Protein AF-A0A9Q0XSS9-F1 (afdb_monomer)

Radius of gyration: 13.42 Å; Cα contacts (8 Å, |Δi|>4): 99; chains: 1; bounding box: 38×29×30 Å

Foldseek 3Di:
DDQQPQPALCNVCVVVVNPQQCSADPLPPSDRGDPLCLQPPPPLLVVLCVVQPCVPCVVVVPDDSVVSSCVLVVCPDPSSVVSVVSSSVVSSVSVVVVD

pLDDT: mean 80.07, std 12.19, range [42.41, 93.69]

Mean predicted aligned error: 6.62 Å

Organism: NCBI:txid171643

Sequence (99 aa):
ARLNCFPSAQLKGRFNNTPYGERVCPSGNEVPENLSHTILECRLYGSEHLYYLHPITSKYTGMPSTDLLKFLLSGANQTTTQSVAKFLFAALRIRKSYH

Secondary structure (DSSP, 8-state):
--GGGS--HHHHHHHTT--GGG-B-TTSS--B--HHIIIII-GGGHHHIIIIIHHHHGGGTTS-HHHHHHHHHS---HHHHHHHHHHHHHHHHHHHTT-

Solvent-accessible surface area (backbone atoms only — not comparable to full-atom values): 5861 Å² total; per-residue (Å²): 127,75,87,88,72,64,92,32,34,47,56,54,21,59,76,70,70,46,57,69,76,74,14,36,37,91,74,70,74,68,44,54,28,44,67,65,41,61,73,76,64,35,69,80,39,42,71,49,37,56,70,41,42,37,83,60,51,69,79,46,80,85,54,56,68,71,57,48,51,48,60,56,68,60,64,83,46,68,68,51,34,52,27,50,45,51,32,50,56,52,45,52,57,57,50,61,78,77,110

Structure (mmCIF, N/CA/C/O backbone):
data_AF-A0A9Q0XSS9-F1
#
_entry.id   AF-A0A9Q0XSS9-F1
#
loop_
_atom_site.group_PDB
_atom_site.id
_atom_site.type_symbol
_atom_site.label_atom_id
_atom_site.label_alt_id
_atom_site.label_comp_id
_atom_site.label_asym_id
_atom_site.label_entity_id
_atom_site.label_seq_id
_atom_site.pdbx_PDB_ins_code
_atom_site.Cartn_x
_atom_site.Cartn_y
_atom_site.Cartn_z
_atom_site.occupancy
_atom_site.B_iso_or_equiv
_atom_site.auth_seq_id
_atom_site.auth_comp_id
_atom_site.auth_asym_id
_atom_site.auth_atom_id
_atom_site.pdbx_PDB_model_num
ATOM 1 N N . ALA A 1 1 ? 2.714 4.433 9.767 1.00 42.41 1 ALA A N 1
ATOM 2 C CA . ALA A 1 1 ? 3.836 3.525 9.433 1.00 42.41 1 ALA A CA 1
ATOM 3 C C . ALA A 1 1 ? 4.939 4.347 8.768 1.00 42.41 1 ALA A C 1
ATOM 5 O O . ALA A 1 1 ? 4.608 5.180 7.934 1.00 42.41 1 ALA A O 1
ATOM 6 N N . ARG A 1 2 ? 6.214 4.209 9.165 1.00 43.34 2 ARG A N 1
ATOM 7 C CA . ARG A 1 2 ? 7.314 4.986 8.557 1.00 43.34 2 ARG A CA 1
ATOM 8 C C . ARG A 1 2 ? 7.732 4.363 7.213 1.00 43.34 2 ARG A C 1
ATOM 10 O O . ARG A 1 2 ? 7.957 3.161 7.130 1.00 43.34 2 ARG A O 1
ATOM 17 N N . LEU A 1 3 ? 7.826 5.218 6.192 1.00 49.12 3 LEU A N 1
ATOM 18 C CA . LEU A 1 3 ? 7.946 4.940 4.750 1.00 49.12 3 LEU A CA 1
ATOM 19 C C . LEU A 1 3 ? 9.131 4.061 4.298 1.00 49.12 3 LEU A C 1
ATOM 21 O O . LEU A 1 3 ? 9.068 3.477 3.222 1.00 49.12 3 LEU A O 1
ATOM 25 N N . ASN A 1 4 ? 10.195 3.943 5.094 1.00 50.09 4 ASN A N 1
ATOM 26 C CA . ASN A 1 4 ? 11.452 3.306 4.669 1.00 50.09 4 ASN A CA 1
ATOM 27 C C . ASN A 1 4 ? 11.553 1.805 4.992 1.00 50.09 4 ASN A C 1
ATOM 29 O O . ASN A 1 4 ? 12.599 1.207 4.766 1.00 50.09 4 ASN A O 1
ATOM 33 N N . CYS A 1 5 ? 10.503 1.196 5.550 1.00 51.25 5 CYS A N 1
ATOM 34 C CA . CYS A 1 5 ? 10.564 -0.181 6.052 1.00 51.25 5 CYS A CA 1
ATOM 35 C C . CYS A 1 5 ? 9.878 -1.217 5.149 1.00 51.25 5 CYS A C 1
ATOM 37 O O . CYS A 1 5 ? 9.942 -2.406 5.454 1.00 51.25 5 CYS A O 1
ATOM 39 N N . PHE A 1 6 ? 9.205 -0.805 4.069 1.00 61.44 6 PHE A N 1
ATOM 40 C CA . PHE A 1 6 ? 8.577 -1.759 3.154 1.00 61.44 6 PHE A CA 1
ATOM 41 C C . PHE A 1 6 ? 9.616 -2.252 2.127 1.00 61.44 6 PHE A C 1
ATOM 43 O O . PHE A 1 6 ? 10.177 -1.426 1.416 1.00 61.44 6 PHE A O 1
ATOM 50 N N . PRO A 1 7 ? 9.902 -3.560 2.016 1.00 60.06 7 PRO A N 1
ATOM 51 C CA . PRO A 1 7 ? 10.835 -4.141 1.065 1.00 60.06 7 PRO A CA 1
ATOM 52 C C . PRO A 1 7 ? 10.212 -4.123 -0.337 1.00 60.06 7 PRO A C 1
ATOM 54 O O . PRO A 1 7 ? 9.798 -5.150 -0.869 1.00 60.06 7 PRO A O 1
ATOM 57 N N . SER A 1 8 ? 10.112 -2.934 -0.925 1.00 66.12 8 SER A N 1
ATOM 58 C CA . SER A 1 8 ? 9.765 -2.764 -2.330 1.00 66.12 8 SER A CA 1
ATOM 59 C C . SER A 1 8 ? 10.999 -2.953 -3.207 1.00 66.12 8 SER A C 1
ATOM 61 O O . SER A 1 8 ? 12.141 -2.736 -2.775 1.00 66.12 8 SER A O 1
ATOM 63 N N . ALA A 1 9 ? 10.779 -3.286 -4.479 1.00 61.84 9 ALA A N 1
ATOM 64 C CA . ALA A 1 9 ? 11.832 -3.281 -5.485 1.00 61.84 9 ALA A CA 1
ATOM 65 C C . ALA A 1 9 ? 12.516 -1.906 -5.582 1.00 61.84 9 ALA A C 1
ATOM 67 O O . ALA A 1 9 ? 13.708 -1.838 -5.876 1.00 61.84 9 ALA A O 1
ATOM 68 N N . GLN A 1 10 ? 11.828 -0.809 -5.237 1.00 64.75 10 GLN A N 1
ATOM 69 C CA . GLN A 1 10 ? 12.441 0.517 -5.163 1.00 64.75 10 GLN A CA 1
ATOM 70 C C . GLN A 1 10 ? 13.533 0.614 -4.084 1.00 64.75 10 GLN A C 1
ATOM 72 O O . GLN A 1 10 ? 14.594 1.178 -4.358 1.00 64.75 10 GLN A O 1
ATOM 77 N N . LEU A 1 11 ? 13.302 0.067 -2.884 1.00 66.38 11 LEU A N 1
ATOM 78 C CA . LEU A 1 11 ? 14.281 0.064 -1.789 1.00 66.38 11 LEU A CA 1
ATOM 79 C C . LEU A 1 11 ? 15.415 -0.935 -2.044 1.00 66.38 11 LEU A C 1
ATOM 81 O O . LEU A 1 11 ? 16.585 -0.563 -1.948 1.00 66.38 11 LEU A O 1
ATOM 85 N N . LYS A 1 12 ? 15.085 -2.167 -2.455 1.00 67.88 12 LYS A N 1
ATOM 86 C CA . LYS A 1 12 ? 16.081 -3.204 -2.777 1.00 67.88 12 LYS A CA 1
ATOM 87 C C . LYS A 1 12 ? 16.947 -2.807 -3.975 1.00 67.88 12 LYS A C 1
ATOM 89 O O . LYS A 1 12 ? 18.168 -2.892 -3.914 1.00 67.88 12 LYS A O 1
ATOM 94 N N . GLY A 1 13 ? 16.328 -2.305 -5.040 1.00 62.72 13 GLY A N 1
ATOM 95 C CA . GLY A 1 13 ? 17.026 -1.845 -6.237 1.00 62.72 13 GLY A CA 1
ATOM 96 C C . GLY A 1 13 ? 17.853 -0.583 -6.005 1.00 62.72 13 GLY A C 1
ATOM 97 O O . GLY A 1 13 ? 18.912 -0.441 -6.600 1.00 62.72 13 GLY A O 1
ATOM 98 N N . ARG A 1 14 ? 17.438 0.318 -5.099 1.00 72.44 14 ARG A N 1
ATOM 99 C CA . ARG A 1 14 ? 18.292 1.444 -4.684 1.00 72.44 14 ARG A CA 1
ATOM 100 C C . ARG A 1 14 ? 19.569 0.954 -4.007 1.00 72.44 14 ARG A C 1
ATOM 102 O O . ARG A 1 14 ? 20.628 1.489 -4.301 1.00 72.44 14 ARG A O 1
ATOM 109 N N . PHE A 1 15 ? 19.464 -0.032 -3.118 1.00 75.44 15 PHE A N 1
ATOM 110 C CA . PHE A 1 15 ? 20.628 -0.616 -2.451 1.00 75.44 15 PHE A CA 1
ATOM 111 C C . PHE A 1 15 ? 21.548 -1.352 -3.441 1.00 75.44 15 PHE A C 1
ATOM 113 O O . PHE A 1 15 ? 22.762 -1.213 -3.370 1.00 7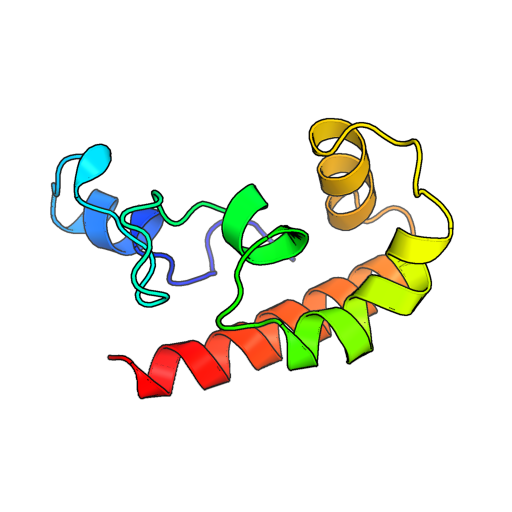5.44 15 PHE A O 1
ATOM 120 N N . ASN A 1 16 ? 20.968 -2.061 -4.413 1.00 75.81 16 ASN A N 1
ATOM 121 C CA . ASN A 1 16 ? 21.702 -2.829 -5.422 1.00 75.81 16 ASN A CA 1
ATOM 122 C C . ASN A 1 16 ? 22.138 -2.015 -6.659 1.00 75.81 16 ASN A C 1
ATOM 124 O O . ASN A 1 16 ? 22.580 -2.608 -7.638 1.00 75.81 16 ASN A O 1
ATOM 128 N N . ASN A 1 17 ? 21.989 -0.684 -6.657 1.00 78.62 17 ASN A N 1
ATOM 129 C CA . ASN A 1 17 ? 22.247 0.188 -7.816 1.00 78.62 17 ASN A CA 1
ATOM 130 C C . ASN A 1 17 ? 21.485 -0.192 -9.106 1.00 78.62 17 ASN A C 1
ATOM 132 O O . ASN A 1 17 ? 21.879 0.191 -10.204 1.00 78.62 17 ASN A O 1
ATOM 136 N N . THR A 1 18 ? 20.358 -0.892 -8.989 1.00 74.38 18 THR A N 1
ATOM 137 C CA . THR A 1 18 ? 19.474 -1.223 -10.113 1.00 74.38 18 THR A CA 1
ATOM 138 C C . THR A 1 18 ? 18.832 0.060 -10.666 1.00 74.38 18 THR A C 1
ATOM 140 O O . THR A 1 18 ? 18.304 0.844 -9.865 1.00 74.38 18 THR A O 1
ATOM 143 N N . PRO A 1 19 ? 18.825 0.315 -11.987 1.00 75.50 19 PRO A N 1
ATOM 144 C CA . PRO A 1 19 ? 18.115 1.442 -12.601 1.00 75.50 19 PRO A CA 1
ATOM 145 C C . PRO A 1 19 ? 16.639 1.503 -12.194 1.00 75.50 19 PRO A C 1
ATOM 147 O O . PRO A 1 19 ? 16.007 0.473 -11.994 1.00 75.50 19 PRO A O 1
ATOM 150 N N . TYR A 1 20 ? 16.065 2.705 -12.055 1.00 66.38 20 TYR A N 1
ATOM 151 C CA . TYR A 1 20 ? 14.692 2.873 -11.543 1.00 66.38 20 TYR A CA 1
ATOM 152 C C . TYR A 1 20 ? 13.642 2.090 -12.351 1.00 66.38 20 TYR A C 1
ATOM 154 O O . TYR A 1 20 ? 12.755 1.489 -11.750 1.00 66.38 20 TYR A O 1
ATOM 162 N N . GLY A 1 21 ? 13.780 2.053 -13.682 1.00 64.50 21 GLY A N 1
ATOM 163 C CA . GLY A 1 21 ? 12.876 1.318 -14.576 1.00 64.50 21 GLY A CA 1
ATOM 164 C C . GLY A 1 21 ? 12.919 -0.204 -14.406 1.00 64.50 21 GLY A C 1
ATOM 165 O O . GLY A 1 21 ? 11.952 -0.876 -14.724 1.00 64.50 21 GLY A O 1
ATOM 166 N N . GLU A 1 22 ? 13.992 -0.744 -13.829 1.00 66.88 22 GLU A N 1
ATOM 167 C CA . GLU A 1 22 ? 14.163 -2.183 -13.591 1.00 66.88 22 GLU A CA 1
ATOM 168 C C . GLU A 1 22 ? 13.692 -2.603 -12.185 1.00 66.88 22 GLU A C 1
ATOM 170 O O . GLU A 1 22 ? 13.696 -3.781 -11.826 1.00 66.88 22 GLU A O 1
ATOM 175 N N . ARG A 1 23 ? 13.244 -1.647 -11.358 1.00 75.62 23 ARG A N 1
ATOM 176 C CA . ARG A 1 23 ? 12.742 -1.888 -9.993 1.00 75.62 23 ARG A CA 1
ATOM 177 C C . ARG A 1 23 ? 11.265 -2.263 -10.012 1.00 75.62 23 ARG A C 1
ATOM 179 O O . ARG A 1 23 ? 10.433 -1.583 -9.409 1.00 75.62 23 ARG A O 1
ATOM 186 N N . VAL A 1 24 ? 10.946 -3.327 -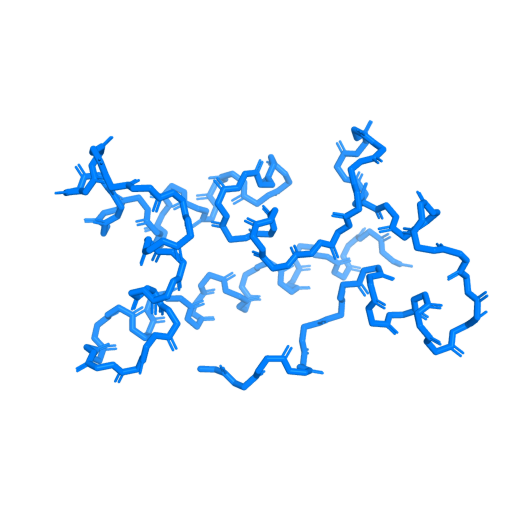10.732 1.00 77.50 24 VAL A N 1
ATOM 187 C CA . VAL A 1 24 ? 9.571 -3.700 -11.071 1.00 77.50 24 VAL A CA 1
ATOM 188 C C . VAL A 1 24 ? 8.866 -4.481 -9.965 1.00 77.50 24 VAL A C 1
ATOM 190 O O . VAL A 1 24 ? 9.480 -5.198 -9.170 1.00 77.50 24 VAL A O 1
ATOM 193 N N . CYS A 1 25 ? 7.543 -4.344 -9.916 1.00 80.38 25 CYS A N 1
ATOM 194 C CA . CYS A 1 25 ? 6.701 -5.168 -9.064 1.00 80.38 25 CYS A CA 1
ATOM 195 C C . CYS A 1 25 ? 6.651 -6.621 -9.590 1.00 80.38 25 CYS A C 1
ATOM 197 O O . CYS A 1 25 ? 6.424 -6.821 -10.785 1.00 80.38 25 CYS A O 1
ATOM 199 N N . PRO A 1 26 ? 6.729 -7.648 -8.720 1.00 78.25 26 PRO A N 1
ATOM 200 C CA . PRO A 1 26 ? 6.519 -9.052 -9.083 1.00 78.25 26 PRO A CA 1
ATOM 201 C C . PRO A 1 26 ? 5.123 -9.355 -9.627 1.00 78.25 26 PRO A C 1
ATOM 203 O O . PRO A 1 26 ? 4.898 -10.448 -10.131 1.00 78.25 26 PRO A O 1
ATOM 206 N N . SER A 1 27 ? 4.180 -8.411 -9.531 1.00 77.00 27 SER A N 1
ATOM 207 C CA . SER A 1 27 ? 2.841 -8.542 -10.114 1.00 77.00 27 SER A CA 1
ATOM 208 C C . SER A 1 27 ? 2.837 -8.650 -11.648 1.00 77.00 27 SER A C 1
ATOM 210 O O . SER A 1 27 ? 1.783 -8.922 -12.215 1.00 77.00 27 SER A O 1
ATOM 212 N N . GLY A 1 28 ? 3.987 -8.464 -12.313 1.00 63.94 28 GLY A N 1
ATOM 213 C CA . GLY A 1 28 ? 4.185 -8.839 -13.717 1.00 63.94 28 GLY A CA 1
ATOM 214 C C . GLY A 1 28 ? 3.826 -7.770 -14.751 1.00 63.94 28 GLY A C 1
ATOM 215 O O . GLY A 1 28 ? 3.768 -8.084 -15.931 1.00 63.94 28 GLY A O 1
ATOM 216 N N . ASN A 1 29 ? 3.602 -6.517 -14.340 1.00 64.19 29 ASN A N 1
ATOM 217 C CA . ASN A 1 29 ? 3.195 -5.434 -15.252 1.00 64.19 29 ASN A CA 1
ATOM 218 C C . ASN A 1 29 ? 4.327 -4.453 -15.614 1.00 64.19 29 ASN A C 1
ATOM 220 O O . ASN A 1 29 ? 4.034 -3.348 -16.054 1.00 64.19 29 ASN A O 1
ATOM 224 N N . GLU A 1 30 ? 5.592 -4.790 -15.334 1.00 67.88 30 GLU A N 1
ATOM 225 C CA . GLU A 1 30 ? 6.756 -3.894 -15.527 1.00 67.88 30 GLU A CA 1
ATOM 226 C C . GLU A 1 30 ? 6.629 -2.521 -14.828 1.00 67.88 30 GLU A C 1
ATOM 228 O O . GLU A 1 30 ? 7.389 -1.589 -15.081 1.00 67.88 30 GLU A O 1
ATOM 233 N N . VAL A 1 31 ? 5.680 -2.385 -13.897 1.00 74.69 31 VAL A N 1
ATOM 234 C CA . VAL A 1 31 ? 5.448 -1.135 -13.174 1.00 74.69 31 VAL A CA 1
ATOM 235 C C . VAL A 1 31 ? 6.501 -0.999 -12.076 1.00 74.69 31 VAL A C 1
ATOM 237 O O . VAL A 1 31 ? 6.646 -1.927 -11.266 1.00 74.69 31 VAL A O 1
ATOM 240 N N . PRO A 1 32 ? 7.199 0.150 -11.985 1.00 72.62 32 PRO A N 1
ATOM 241 C CA . PRO A 1 32 ? 8.090 0.434 -10.873 1.00 72.62 32 PRO A CA 1
ATOM 242 C C . PRO A 1 32 ? 7.356 0.288 -9.540 1.00 72.62 32 PRO A C 1
ATOM 244 O O . PRO A 1 32 ? 6.325 0.922 -9.298 1.00 72.62 32 PRO A O 1
ATOM 247 N N . GLU A 1 33 ? 7.886 -0.543 -8.649 1.00 73.50 33 GLU A N 1
ATOM 248 C CA . GLU A 1 33 ? 7.233 -0.812 -7.377 1.00 73.50 33 GLU A CA 1
ATOM 249 C C . GLU A 1 33 ? 7.471 0.327 -6.386 1.00 73.50 33 GLU A C 1
ATOM 251 O O . GLU A 1 33 ? 8.420 0.325 -5.596 1.00 73.50 33 GLU A O 1
ATOM 256 N N . ASN A 1 34 ? 6.562 1.293 -6.414 1.00 76.81 34 ASN A N 1
ATOM 257 C CA . ASN A 1 34 ? 6.495 2.388 -5.461 1.00 76.81 34 ASN A CA 1
ATOM 258 C C . ASN A 1 34 ? 5.300 2.221 -4.501 1.00 76.81 34 ASN A C 1
ATOM 260 O O . ASN A 1 34 ? 4.490 1.297 -4.612 1.00 76.81 34 ASN A O 1
ATOM 264 N N . LEU A 1 35 ? 5.201 3.115 -3.517 1.00 77.62 35 LEU A N 1
ATOM 265 C CA . LEU A 1 35 ? 4.136 3.092 -2.510 1.00 77.62 35 LEU A CA 1
ATOM 266 C C . LEU A 1 35 ? 2.747 3.360 -3.079 1.00 77.62 35 LEU A C 1
ATOM 268 O O . LEU A 1 35 ? 1.796 2.746 -2.612 1.00 77.62 35 LEU A O 1
ATOM 272 N N . SER A 1 36 ? 2.636 4.246 -4.070 1.00 82.56 36 SER A N 1
ATOM 273 C CA . SER A 1 36 ? 1.361 4.517 -4.736 1.00 82.56 36 SER A CA 1
ATOM 274 C C . SER A 1 36 ? 0.848 3.243 -5.393 1.00 82.56 36 SER A C 1
ATOM 276 O O . SER A 1 36 ? -0.260 2.809 -5.102 1.00 82.56 36 SER A O 1
ATOM 278 N N . HIS A 1 37 ? 1.707 2.576 -6.167 1.00 84.25 37 HIS A N 1
ATOM 279 C CA . HIS A 1 37 ? 1.401 1.284 -6.763 1.00 84.25 37 HIS A CA 1
ATOM 280 C C . HIS A 1 37 ? 1.022 0.260 -5.688 1.00 84.25 37 HIS A C 1
ATOM 282 O O . HIS A 1 37 ? -0.051 -0.326 -5.744 1.00 84.25 37 HIS A O 1
ATOM 288 N N . THR A 1 38 ? 1.864 0.090 -4.665 1.00 83.94 38 THR A N 1
ATOM 289 C CA . THR A 1 38 ? 1.648 -0.887 -3.586 1.00 83.94 38 THR A CA 1
ATOM 290 C C . THR A 1 38 ? 0.314 -0.685 -2.871 1.00 83.94 38 THR A C 1
ATOM 292 O O . THR A 1 38 ? -0.383 -1.663 -2.633 1.00 83.94 38 THR A O 1
ATOM 295 N N . ILE A 1 39 ? -0.031 0.556 -2.516 1.00 86.12 39 ILE A N 1
ATOM 296 C CA . ILE A 1 39 ? -1.204 0.874 -1.692 1.00 86.12 39 ILE A CA 1
ATOM 297 C C . ILE A 1 39 ? -2.482 0.986 -2.519 1.00 86.12 39 ILE A C 1
ATOM 299 O O . ILE A 1 39 ? -3.531 0.653 -1.988 1.00 86.12 39 ILE A O 1
ATOM 303 N N . LEU A 1 40 ? -2.428 1.458 -3.766 1.00 86.50 40 LEU A N 1
ATOM 304 C CA . LEU A 1 40 ? -3.637 1.810 -4.521 1.00 86.50 40 LEU A CA 1
ATOM 305 C C . LEU A 1 40 ? -3.948 0.861 -5.685 1.00 86.50 40 LEU A C 1
ATOM 307 O O . LEU A 1 40 ? -5.110 0.715 -6.047 1.00 86.50 40 LEU A O 1
ATOM 311 N N . GLU A 1 41 ? -2.939 0.231 -6.294 1.00 83.12 41 GLU A N 1
ATOM 312 C CA . G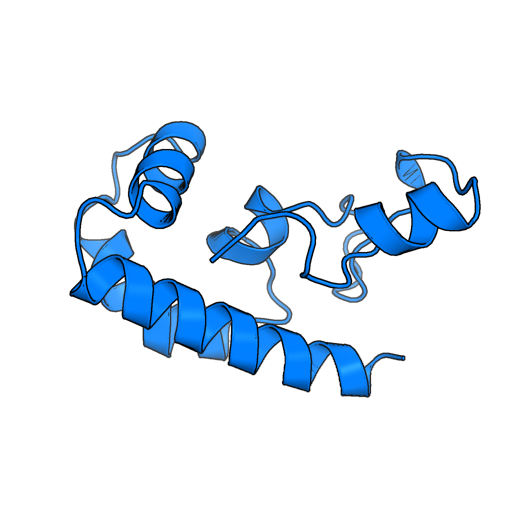LU A 1 41 ? -3.088 -0.355 -7.642 1.00 83.12 41 GLU A CA 1
ATOM 313 C C . GLU A 1 41 ? -2.516 -1.773 -7.784 1.00 83.12 41 GLU A C 1
ATOM 315 O O . GLU A 1 41 ? -2.754 -2.458 -8.783 1.00 83.12 41 GLU A O 1
ATOM 320 N N . CYS A 1 42 ? -1.736 -2.240 -6.812 1.00 86.38 42 CYS A N 1
ATOM 321 C CA . CYS A 1 42 ? -1.004 -3.489 -6.933 1.00 86.38 42 CYS A CA 1
ATOM 322 C C . CYS A 1 42 ? -1.951 -4.692 -6.865 1.00 86.38 42 CYS A C 1
ATOM 324 O O . CYS A 1 42 ? -2.417 -5.086 -5.793 1.00 86.38 42 CYS A O 1
ATOM 326 N N . ARG A 1 43 ? -2.173 -5.334 -8.019 1.00 85.94 43 ARG A N 1
ATOM 327 C CA . ARG A 1 43 ? -3.015 -6.537 -8.147 1.00 85.94 43 ARG A CA 1
ATOM 328 C C . ARG A 1 43 ? -2.570 -7.682 -7.241 1.00 85.94 43 ARG A C 1
ATOM 330 O O . ARG A 1 43 ? -3.416 -8.428 -6.759 1.00 85.94 43 ARG A O 1
ATOM 337 N N . LEU A 1 44 ? -1.267 -7.786 -6.967 1.00 86.31 44 LEU A N 1
ATOM 338 C CA . LEU A 1 44 ? -0.712 -8.796 -6.062 1.00 86.31 44 LEU A CA 1
ATOM 339 C C . LEU A 1 44 ? -1.320 -8.714 -4.653 1.00 86.31 44 LEU A C 1
ATOM 341 O O . LEU A 1 44 ? -1.452 -9.729 -3.977 1.00 86.31 44 LEU A O 1
ATOM 345 N N . TYR A 1 45 ? -1.709 -7.515 -4.220 1.00 87.69 45 TYR A N 1
ATOM 346 C CA . TYR A 1 45 ? -2.289 -7.271 -2.902 1.00 87.69 45 TYR A CA 1
ATOM 347 C C . TYR A 1 45 ? -3.804 -7.024 -2.973 1.00 87.69 45 TYR A C 1
ATOM 349 O O . TYR A 1 45 ? -4.379 -6.514 -2.015 1.00 87.69 45 TYR A O 1
ATOM 357 N N . GLY A 1 46 ? -4.466 -7.380 -4.083 1.00 88.00 46 GLY A N 1
ATOM 358 C CA . GLY A 1 46 ? -5.870 -7.042 -4.345 1.00 88.00 46 GLY A CA 1
ATOM 359 C C . GLY A 1 46 ? -6.841 -7.508 -3.256 1.00 88.00 46 GLY A C 1
ATOM 360 O O . GLY A 1 46 ? -7.681 -6.727 -2.811 1.00 88.00 46 GLY A O 1
ATOM 361 N N . SER A 1 47 ? -6.693 -8.738 -2.759 1.00 90.31 47 SER A N 1
ATOM 362 C CA . SER A 1 47 ? -7.540 -9.266 -1.678 1.00 90.31 47 SER A CA 1
ATOM 363 C C . SER A 1 47 ? -7.356 -8.495 -0.367 1.00 90.31 47 SER A C 1
ATOM 365 O O . SER A 1 47 ? -8.330 -8.130 0.289 1.00 90.31 47 SER A O 1
ATOM 367 N N . GLU A 1 48 ? -6.110 -8.176 -0.015 1.00 92.88 48 GLU A N 1
ATOM 368 C CA . GLU A 1 48 ? -5.788 -7.407 1.193 1.00 92.88 48 GLU A CA 1
ATOM 369 C C . GLU A 1 48 ? -6.242 -5.950 1.069 1.00 92.88 48 GLU A C 1
ATOM 371 O O . GLU A 1 48 ? -6.694 -5.342 2.039 1.00 92.88 48 GLU A O 1
ATOM 376 N N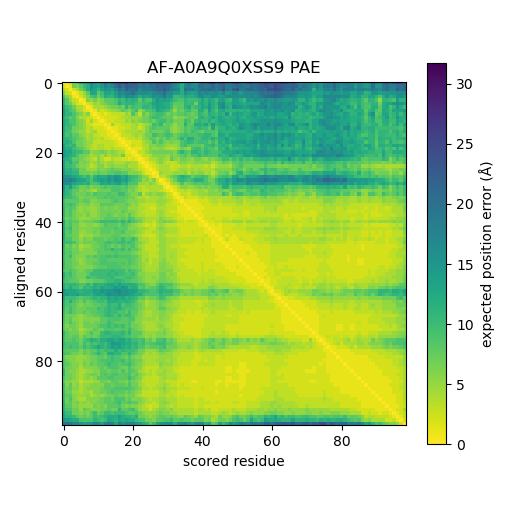 . HIS A 1 49 ? -6.167 -5.389 -0.138 1.00 92.12 49 HIS A N 1
ATOM 377 C CA . HIS A 1 49 ? -6.684 -4.064 -0.445 1.00 92.12 49 HIS A CA 1
ATOM 378 C C . HIS A 1 49 ? -8.202 -4.007 -0.240 1.00 92.12 49 HIS A C 1
ATOM 380 O O . HIS A 1 49 ? -8.696 -3.108 0.442 1.00 92.12 49 HIS A O 1
ATOM 386 N N . LEU A 1 50 ? -8.941 -4.986 -0.774 1.00 91.69 50 LEU A N 1
ATOM 387 C CA . LEU A 1 50 ? -10.391 -5.098 -0.586 1.00 91.69 50 LEU A CA 1
ATOM 388 C C . LEU A 1 50 ? -10.780 -5.234 0.888 1.00 91.69 50 LEU A C 1
ATOM 390 O O . LEU A 1 50 ? -11.790 -4.679 1.311 1.00 91.69 50 LEU A O 1
ATOM 394 N N . TYR A 1 51 ? -9.974 -5.933 1.681 1.00 93.69 51 TYR A N 1
ATOM 395 C CA . TYR A 1 51 ? -10.285 -6.156 3.086 1.00 93.69 51 TYR A CA 1
ATOM 396 C C . TYR A 1 51 ? -9.935 -4.955 3.980 1.00 93.69 51 TYR A C 1
ATOM 398 O O . TYR A 1 51 ? -10.745 -4.538 4.807 1.00 93.69 51 TYR A O 1
ATOM 406 N N . TYR A 1 52 ? -8.746 -4.366 3.817 1.00 93.06 52 TYR A N 1
ATOM 407 C CA . TYR A 1 52 ? -8.241 -3.335 4.731 1.00 93.06 52 TYR A CA 1
ATOM 408 C C . TYR A 1 52 ? -8.428 -1.900 4.238 1.00 93.06 52 TYR A C 1
ATOM 410 O O . TYR A 1 52 ? -8.617 -1.002 5.056 1.00 93.06 52 TYR A O 1
ATOM 418 N N . LEU A 1 53 ? -8.345 -1.652 2.930 1.00 92.06 53 LEU A N 1
ATOM 419 C CA . LEU A 1 53 ? -8.310 -0.292 2.383 1.00 92.06 53 LEU A CA 1
ATOM 420 C C . LEU A 1 53 ? -9.628 0.110 1.723 1.00 92.06 53 LEU A C 1
ATOM 422 O O . LEU A 1 53 ? -10.072 1.240 1.916 1.00 92.06 53 LEU A O 1
ATOM 426 N N . HIS A 1 54 ? -10.307 -0.806 1.031 1.00 91.88 54 HIS A N 1
ATOM 427 C CA . HIS A 1 54 ? -11.571 -0.525 0.345 1.00 91.88 54 HIS A CA 1
ATOM 428 C C . HIS A 1 54 ? -12.679 0.060 1.244 1.00 91.88 54 HIS A C 1
ATOM 430 O O . HIS A 1 54 ? -13.336 1.009 0.811 1.00 91.88 54 HIS A O 1
ATOM 436 N N . PRO A 1 55 ? -12.884 -0.377 2.506 1.00 92.06 55 PRO A N 1
ATOM 437 C CA . PRO A 1 55 ? -13.874 0.250 3.394 1.00 92.06 55 PRO A CA 1
ATOM 438 C C . PRO A 1 55 ? -13.614 1.742 3.671 1.00 92.06 55 PRO A C 1
ATOM 440 O O . PRO A 1 55 ? -14.521 2.476 4.069 1.00 92.06 55 PRO A O 1
ATOM 443 N N . ILE A 1 56 ? -12.371 2.190 3.476 1.00 91.19 56 ILE A N 1
ATOM 444 C CA . ILE A 1 56 ? -11.950 3.581 3.624 1.00 91.19 56 ILE A CA 1
ATOM 445 C C . ILE A 1 56 ? -12.017 4.280 2.266 1.00 91.19 56 ILE A C 1
ATOM 447 O O . ILE A 1 56 ? -12.670 5.311 2.147 1.00 91.19 56 ILE A O 1
ATOM 451 N N . THR A 1 57 ? -11.375 3.719 1.239 1.00 90.12 57 THR A N 1
ATOM 452 C CA . THR A 1 57 ? -11.211 4.362 -0.074 1.00 90.12 57 THR A CA 1
ATOM 453 C C . THR A 1 57 ? -12.513 4.454 -0.871 1.00 90.12 57 THR A C 1
ATOM 455 O O . THR A 1 57 ? -12.698 5.423 -1.602 1.00 90.12 57 THR A O 1
ATOM 458 N N . SER A 1 58 ? -13.466 3.537 -0.665 1.00 90.06 58 SER A N 1
ATOM 459 C CA . SER A 1 58 ? -14.803 3.589 -1.289 1.00 90.06 58 SER A CA 1
ATOM 460 C C . SER A 1 58 ? -15.616 4.837 -0.925 1.00 90.06 58 SER A C 1
ATOM 462 O O . SER A 1 58 ? -16.539 5.200 -1.647 1.00 90.06 58 SER A O 1
ATOM 464 N N . LYS A 1 59 ? -15.262 5.537 0.159 1.00 89.12 59 LYS A N 1
ATOM 465 C CA . LYS A 1 59 ? -15.894 6.807 0.556 1.00 89.12 59 LYS A CA 1
ATOM 466 C C . LYS A 1 59 ? -15.322 8.022 -0.183 1.00 89.12 59 LYS A C 1
ATOM 468 O O . LYS A 1 59 ? -15.853 9.118 -0.048 1.00 89.12 59 LYS A O 1
ATOM 473 N N . TYR A 1 60 ? -14.244 7.833 -0.945 1.00 87.38 60 TYR A N 1
ATOM 474 C CA . TYR A 1 60 ? -13.460 8.894 -1.579 1.00 87.38 60 TYR A CA 1
ATOM 475 C C . TYR A 1 60 ? -13.255 8.642 -3.082 1.00 87.38 60 TYR A C 1
ATOM 477 O O . TYR A 1 60 ? -12.211 8.985 -3.630 1.00 87.38 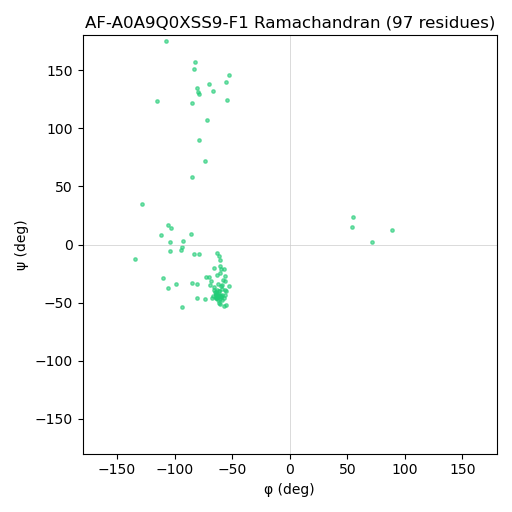60 TYR A O 1
ATOM 485 N N . THR A 1 61 ? -14.245 8.063 -3.770 1.00 81.00 61 THR A N 1
ATOM 486 C CA . THR A 1 61 ? -14.160 7.640 -5.187 1.00 81.00 61 THR A CA 1
ATOM 487 C C . THR A 1 61 ? -13.875 8.761 -6.195 1.00 81.00 61 THR A C 1
ATOM 489 O O . THR A 1 61 ? -13.512 8.464 -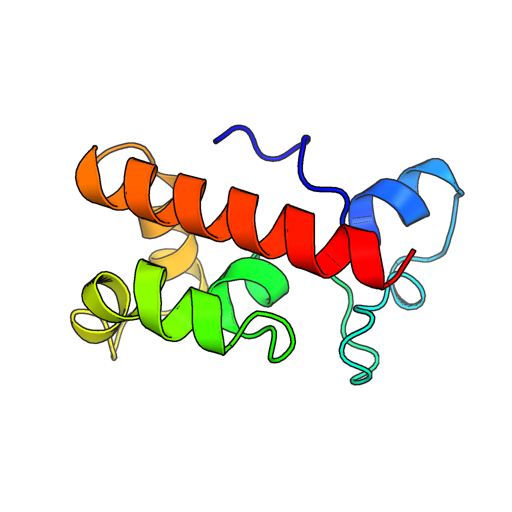7.328 1.00 81.00 61 THR A O 1
ATOM 492 N N . GLY A 1 62 ? -13.994 10.033 -5.803 1.00 85.31 62 GLY A N 1
ATOM 493 C CA . GLY A 1 62 ? -13.630 11.196 -6.626 1.00 85.31 62 GLY A CA 1
ATOM 494 C C . GLY A 1 62 ? -12.318 11.886 -6.235 1.00 85.31 62 GLY A C 1
ATOM 495 O O . GLY A 1 62 ? -11.981 12.917 -6.810 1.00 85.31 62 GLY A O 1
ATOM 496 N N . MET A 1 63 ? -11.594 11.376 -5.234 1.00 88.19 63 MET A N 1
ATOM 497 C CA . MET A 1 63 ? -10.356 11.995 -4.760 1.00 88.19 63 MET A CA 1
ATOM 498 C C . MET A 1 63 ? -9.178 11.617 -5.673 1.00 88.19 63 MET A C 1
ATOM 500 O O . MET A 1 63 ? -9.012 10.433 -5.975 1.00 88.19 63 MET A O 1
ATOM 504 N N . PRO A 1 64 ? -8.316 12.572 -6.072 1.00 90.25 64 PRO A N 1
ATOM 505 C CA . PRO A 1 64 ? -7.091 12.253 -6.800 1.00 90.25 64 PRO A CA 1
ATOM 506 C C . PRO A 1 64 ? -6.224 11.251 -6.029 1.00 90.25 64 PRO A C 1
ATOM 508 O O . PRO A 1 64 ? -6.048 11.386 -4.815 1.00 90.25 64 PRO A O 1
ATOM 511 N N . SER A 1 65 ? -5.616 10.284 -6.725 1.00 85.19 65 SER A N 1
ATOM 512 C CA . SER A 1 65 ? -4.794 9.226 -6.110 1.00 85.19 65 SER A CA 1
ATOM 513 C C . SER A 1 65 ? -3.696 9.774 -5.192 1.00 85.19 65 SER A C 1
ATOM 515 O O . SER A 1 65 ? -3.409 9.202 -4.142 1.00 85.19 65 SER A O 1
ATOM 517 N N . THR A 1 66 ? -3.111 10.922 -5.545 1.00 86.44 66 THR A N 1
ATOM 518 C CA . THR A 1 66 ? -2.090 11.608 -4.742 1.00 86.44 66 THR A CA 1
ATOM 519 C C . THR A 1 66 ? -2.624 12.085 -3.397 1.00 86.44 66 THR A C 1
ATOM 521 O O . THR A 1 66 ? -1.933 11.969 -2.387 1.00 86.44 66 THR A O 1
ATOM 524 N N . ASP A 1 67 ? -3.843 12.616 -3.365 1.00 88.94 67 ASP A N 1
ATOM 525 C CA . ASP A 1 67 ? -4.447 13.144 -2.143 1.00 88.94 67 ASP A CA 1
ATOM 526 C C . ASP A 1 67 ? -5.034 12.023 -1.290 1.00 88.94 67 ASP A C 1
ATOM 528 O O . ASP A 1 67 ? -4.890 12.047 -0.067 1.00 88.94 67 ASP A O 1
ATOM 532 N N . LEU A 1 68 ? -5.558 10.973 -1.928 1.00 89.00 68 LEU A N 1
ATOM 533 C CA . LEU A 1 68 ? -5.959 9.750 -1.243 1.00 89.00 68 LEU A CA 1
ATOM 534 C C . LEU A 1 68 ? -4.761 9.086 -0.553 1.00 89.00 68 LEU A C 1
ATOM 536 O O . LEU A 1 68 ? -4.845 8.709 0.616 1.00 89.00 68 LEU A O 1
ATOM 540 N N . LEU A 1 69 ? -3.615 9.003 -1.234 1.00 88.88 69 LEU A N 1
ATOM 541 C CA . LEU A 1 69 ? -2.387 8.467 -0.654 1.00 88.88 69 LEU A CA 1
ATOM 542 C C . LEU A 1 69 ? -1.896 9.320 0.525 1.00 88.88 69 LEU A C 1
ATOM 544 O O . LEU A 1 69 ? -1.558 8.771 1.574 1.00 88.88 69 LEU A O 1
ATOM 548 N N . LYS A 1 70 ? -1.899 10.655 0.393 1.00 88.88 70 LYS A N 1
ATOM 549 C CA . LYS A 1 70 ? -1.575 11.565 1.507 1.00 88.88 70 LYS A CA 1
ATOM 550 C C . LYS A 1 70 ? -2.516 11.352 2.688 1.00 88.88 70 LYS A C 1
ATOM 552 O O . LYS A 1 70 ? -2.045 11.285 3.817 1.00 88.88 70 LYS A O 1
ATOM 557 N N . PHE A 1 71 ? -3.819 11.209 2.446 1.00 89.00 71 PHE A N 1
ATOM 558 C CA . PHE A 1 71 ? -4.806 10.955 3.492 1.00 89.00 71 PHE A CA 1
ATOM 559 C C . PHE A 1 71 ? -4.524 9.640 4.228 1.00 89.00 71 PHE A C 1
ATOM 561 O O . PHE A 1 71 ? -4.396 9.644 5.456 1.00 89.00 71 PHE A O 1
ATOM 568 N N . LEU A 1 72 ? -4.345 8.538 3.489 1.00 88.88 72 LEU A N 1
ATOM 569 C CA . LEU A 1 72 ? -4.034 7.217 4.046 1.00 88.88 72 LEU A CA 1
ATOM 570 C C . LEU A 1 72 ? -2.736 7.225 4.871 1.00 88.88 72 LEU A C 1
ATOM 572 O O . LEU A 1 72 ? -2.638 6.538 5.888 1.00 88.88 72 LEU A O 1
ATOM 576 N N . LEU A 1 73 ? -1.748 8.023 4.460 1.00 87.69 73 LEU A N 1
ATOM 577 C CA . LEU A 1 73 ? -0.438 8.109 5.107 1.00 87.69 73 LEU A CA 1
ATOM 578 C C . LEU A 1 73 ? -0.309 9.243 6.137 1.00 87.69 73 LEU A C 1
ATOM 580 O O . LEU A 1 73 ? 0.713 9.315 6.817 1.00 87.69 73 LEU A O 1
ATOM 584 N N . SER A 1 74 ? -1.325 10.096 6.287 1.00 88.25 74 SER A N 1
ATOM 585 C CA . SER A 1 74 ? -1.273 11.309 7.121 1.00 88.25 74 SER A CA 1
ATOM 586 C C . SER A 1 74 ? -1.068 11.037 8.612 1.00 88.25 74 SER A C 1
ATOM 588 O O . SER A 1 74 ? -0.573 11.897 9.334 1.00 88.25 74 SER A O 1
ATOM 590 N N . GLY A 1 75 ? -1.479 9.863 9.100 1.00 83.31 75 GLY A N 1
ATOM 591 C CA . GLY A 1 75 ? -1.474 9.546 10.530 1.00 83.31 75 GLY A CA 1
ATOM 592 C C . GLY A 1 75 ? -2.540 10.286 11.349 1.00 83.31 75 GLY A C 1
ATOM 593 O O . GLY A 1 75 ? -2.595 10.097 12.560 1.00 83.31 75 GLY A O 1
ATOM 594 N N . ALA A 1 76 ? -3.395 11.098 10.716 1.00 84.25 76 ALA A N 1
ATOM 595 C CA . ALA A 1 76 ? -4.377 11.936 11.408 1.00 84.25 76 ALA A CA 1
ATOM 596 C C . ALA A 1 76 ? -5.552 11.138 12.001 1.00 84.25 76 ALA A C 1
ATOM 598 O O . ALA A 1 76 ? -6.143 11.541 12.998 1.00 84.25 76 ALA A O 1
ATOM 599 N N . ASN A 1 77 ? -5.893 9.995 11.399 1.00 89.44 77 ASN A N 1
ATOM 600 C CA . ASN A 1 77 ? -6.961 9.115 11.866 1.00 89.44 77 ASN A CA 1
ATOM 601 C C . ASN A 1 77 ? -6.378 7.766 12.311 1.00 89.44 77 ASN A C 1
ATOM 603 O O . ASN A 1 77 ? -5.708 7.078 11.531 1.00 89.44 77 ASN A O 1
ATOM 607 N N . GLN A 1 78 ? -6.646 7.373 13.559 1.00 90.44 78 GLN A N 1
ATOM 608 C CA . GLN A 1 78 ? -6.115 6.137 14.138 1.00 90.44 78 GLN A CA 1
ATOM 609 C C . GLN A 1 78 ? -6.632 4.887 13.413 1.00 90.44 78 GLN A C 1
ATOM 611 O O . GLN A 1 78 ? -5.844 3.992 13.113 1.00 90.44 78 GLN A O 1
ATOM 616 N N . THR A 1 79 ? -7.919 4.842 13.067 1.00 90.94 79 THR A N 1
ATOM 617 C CA . THR A 1 79 ? -8.540 3.725 12.340 1.00 90.94 79 THR A CA 1
ATOM 618 C C . THR A 1 79 ? -7.946 3.564 10.942 1.00 90.94 79 THR A C 1
ATOM 620 O O . THR A 1 79 ? -7.585 2.452 10.546 1.00 90.94 79 THR A O 1
ATOM 623 N N . THR A 1 80 ? -7.768 4.667 10.209 1.00 90.50 80 THR A N 1
ATOM 624 C CA . THR A 1 80 ? -7.090 4.662 8.903 1.00 90.50 80 THR A CA 1
ATOM 625 C C . THR A 1 80 ? -5.654 4.176 9.047 1.00 90.50 80 THR A C 1
ATOM 627 O O . THR A 1 80 ? -5.225 3.276 8.330 1.00 90.50 80 THR A O 1
ATOM 630 N N . THR A 1 81 ? -4.928 4.696 10.037 1.00 90.38 81 THR A N 1
ATOM 631 C CA . THR A 1 81 ? -3.533 4.321 10.302 1.00 90.38 81 THR A CA 1
ATOM 632 C C . THR A 1 81 ? -3.389 2.834 10.617 1.00 90.38 81 THR A C 1
ATOM 634 O O . THR A 1 81 ? -2.483 2.178 10.102 1.00 90.38 81 THR A O 1
ATOM 637 N N . GLN A 1 82 ? -4.282 2.282 11.441 1.00 91.06 82 GLN A N 1
ATOM 638 C CA . GLN A 1 82 ? -4.300 0.858 11.769 1.00 91.06 82 GLN A CA 1
ATOM 639 C C . GLN A 1 82 ? -4.622 -0.003 10.548 1.00 91.06 82 GLN A C 1
ATOM 641 O O . GLN A 1 82 ? -3.984 -1.035 10.350 1.00 91.06 82 GLN A O 1
ATOM 646 N N . SER A 1 83 ? -5.572 0.419 9.717 1.00 92.00 83 SER A N 1
ATOM 647 C CA . SER A 1 83 ? -5.963 -0.320 8.512 1.00 92.00 83 SER A CA 1
ATOM 648 C C . SER A 1 83 ? -4.832 -0.353 7.485 1.00 92.00 83 SER A C 1
ATOM 650 O O . SER A 1 83 ? -4.474 -1.422 6.996 1.00 92.00 83 SER A O 1
ATOM 652 N N . VAL A 1 84 ? -4.173 0.787 7.256 1.00 91.12 84 VAL A N 1
ATOM 653 C CA . VAL A 1 84 ? -2.973 0.875 6.413 1.00 91.12 84 VAL A CA 1
ATOM 654 C C . VAL A 1 84 ? -1.832 0.032 6.983 1.00 91.12 84 VAL A C 1
ATOM 656 O O . VAL A 1 84 ? -1.146 -0.655 6.233 1.00 91.12 84 VAL A O 1
ATOM 659 N N . ALA A 1 85 ? -1.630 0.021 8.303 1.00 89.81 85 ALA A N 1
ATOM 660 C CA . ALA A 1 85 ? -0.613 -0.828 8.918 1.00 89.81 85 ALA A CA 1
ATOM 661 C C . ALA A 1 85 ? -0.906 -2.324 8.713 1.00 89.81 85 ALA A C 1
ATOM 663 O O . ALA A 1 85 ? -0.008 -3.062 8.312 1.00 89.81 85 ALA A O 1
ATOM 664 N N . LYS A 1 86 ? -2.150 -2.770 8.940 1.00 91.88 86 LYS A N 1
ATOM 665 C CA . LYS A 1 86 ? -2.573 -4.162 8.711 1.00 91.88 86 LYS A CA 1
ATOM 666 C C . LYS A 1 86 ? -2.390 -4.571 7.250 1.00 91.88 86 LYS A C 1
ATOM 668 O O . LYS A 1 86 ? -1.802 -5.618 6.993 1.00 91.88 86 LYS A O 1
ATOM 673 N N . PHE A 1 87 ? -2.798 -3.707 6.321 1.00 92.12 87 PHE A N 1
ATOM 674 C CA . PHE A 1 87 ? -2.559 -3.891 4.893 1.00 92.12 87 PHE A CA 1
ATOM 675 C C . PHE A 1 87 ? -1.070 -4.082 4.588 1.00 92.12 87 PHE A C 1
ATOM 677 O O . PHE A 1 87 ? -0.689 -5.075 3.974 1.00 92.12 87 PHE A O 1
ATOM 684 N N . LEU A 1 88 ? -0.210 -3.175 5.064 1.00 88.19 88 LEU A N 1
ATOM 685 C CA . LEU A 1 88 ? 1.231 -3.265 4.825 1.00 88.19 88 LEU A CA 1
ATOM 686 C C . LEU A 1 88 ? 1.822 -4.550 5.419 1.00 88.19 88 LEU A C 1
ATOM 688 O O . LEU A 1 88 ? 2.633 -5.195 4.765 1.00 88.19 88 LEU A O 1
ATOM 692 N N . PHE A 1 89 ? 1.398 -4.976 6.612 1.00 87.69 89 PHE A N 1
ATOM 693 C CA . PHE A 1 89 ? 1.829 -6.254 7.190 1.00 87.69 89 PHE A CA 1
ATOM 694 C C . PHE A 1 89 ? 1.397 -7.469 6.359 1.00 87.69 89 PHE A C 1
ATOM 696 O O . PHE A 1 89 ? 2.180 -8.409 6.206 1.00 87.69 89 PHE A O 1
ATOM 703 N N . ALA A 1 90 ? 0.186 -7.462 5.804 1.00 89.19 90 ALA A N 1
ATOM 704 C CA . ALA A 1 90 ? -0.277 -8.527 4.921 1.00 89.19 90 ALA A CA 1
ATOM 705 C C . ALA A 1 90 ? 0.500 -8.535 3.593 1.00 89.19 90 ALA A C 1
ATOM 707 O O . ALA A 1 90 ? 1.031 -9.571 3.192 1.00 89.19 90 ALA A O 1
ATOM 708 N N . ALA A 1 91 ? 0.684 -7.364 2.979 1.00 86.12 91 ALA A N 1
ATOM 709 C CA . ALA A 1 91 ? 1.475 -7.198 1.763 1.00 86.12 91 ALA A CA 1
ATOM 710 C C . ALA A 1 91 ? 2.936 -7.653 1.956 1.00 86.12 91 ALA A C 1
ATOM 712 O O . ALA A 1 91 ? 3.494 -8.323 1.089 1.00 86.12 91 ALA A O 1
ATOM 713 N N . LEU A 1 92 ? 3.535 -7.390 3.126 1.00 83.19 92 LEU A N 1
ATOM 714 C CA . LEU A 1 92 ? 4.860 -7.903 3.499 1.00 83.19 92 LEU A CA 1
ATOM 715 C C . LEU A 1 92 ? 4.921 -9.432 3.503 1.00 83.19 92 LEU A C 1
ATOM 717 O O . LEU A 1 92 ? 5.895 -10.011 3.024 1.00 83.19 92 LEU A O 1
ATOM 721 N N . ARG A 1 93 ? 3.904 -10.092 4.069 1.00 84.81 93 ARG A N 1
ATOM 722 C CA . ARG A 1 93 ? 3.836 -11.558 4.113 1.00 84.81 93 ARG A CA 1
ATOM 723 C C . ARG A 1 93 ? 3.724 -12.141 2.713 1.00 84.81 93 ARG A C 1
ATOM 725 O O . ARG A 1 93 ? 4.471 -13.060 2.405 1.00 84.81 93 ARG A O 1
ATOM 732 N N . ILE A 1 94 ? 2.852 -11.573 1.880 1.00 85.06 94 ILE A N 1
ATOM 733 C CA . ILE A 1 94 ? 2.699 -11.982 0.481 1.00 85.06 94 ILE A CA 1
ATOM 734 C C . ILE A 1 94 ? 4.031 -11.810 -0.244 1.00 85.06 94 ILE A C 1
ATOM 736 O O . ILE A 1 94 ? 4.505 -12.744 -0.874 1.00 85.06 94 ILE A O 1
ATOM 740 N N . ARG A 1 95 ? 4.697 -10.662 -0.091 1.00 78.31 95 ARG A N 1
ATOM 741 C CA . ARG A 1 95 ? 5.968 -10.388 -0.768 1.00 78.31 95 ARG A CA 1
ATOM 742 C C . ARG A 1 95 ? 7.089 -11.352 -0.376 1.00 78.31 95 ARG A C 1
ATOM 744 O O . ARG A 1 95 ? 7.899 -11.708 -1.225 1.00 78.31 95 ARG A O 1
ATOM 751 N N . LYS A 1 96 ? 7.132 -11.826 0.869 1.00 77.31 96 LYS A N 1
ATOM 752 C CA . LYS A 1 96 ? 8.095 -12.866 1.266 1.00 77.31 96 LYS A CA 1
ATOM 753 C C . LYS A 1 96 ? 7.931 -14.172 0.483 1.00 77.31 96 LYS A C 1
ATOM 755 O O . LYS A 1 96 ? 8.902 -14.897 0.374 1.00 77.31 96 LYS A O 1
ATOM 760 N N . SER A 1 97 ? 6.753 -14.462 -0.066 1.00 76.75 97 SER A N 1
ATOM 761 C CA . SER A 1 97 ? 6.522 -15.653 -0.896 1.00 76.75 97 SER A CA 1
ATOM 762 C C . SER A 1 97 ? 7.023 -15.514 -2.340 1.00 76.75 97 SER A C 1
ATOM 764 O O . SER A 1 97 ? 7.002 -16.496 -3.071 1.00 76.75 97 SER A O 1
ATOM 766 N N . TYR A 1 98 ? 7.452 -14.317 -2.758 1.00 67.94 98 TYR A N 1
ATOM 767 C CA . TYR A 1 98 ? 7.971 -14.023 -4.105 1.00 67.94 98 TYR A CA 1
ATOM 768 C C . TYR A 1 98 ? 9.479 -13.697 -4.097 1.00 67.94 98 TYR A C 1
ATOM 770 O O . TYR A 1 98 ? 10.017 -13.232 -5.102 1.00 67.94 98 TYR A O 1
ATOM 778 N N . HIS A 1 99 ? 10.149 -13.888 -2.956 1.00 53.50 99 HIS A N 1
ATOM 779 C CA . HIS A 1 99 ? 11.596 -13.762 -2.777 1.00 53.50 99 HIS A CA 1
ATOM 780 C C . HIS A 1 99 ? 12.187 -15.100 -2.358 1.00 53.50 99 HIS A C 1
ATOM 782 O O . HIS A 1 99 ? 13.342 -15.335 -2.770 1.00 5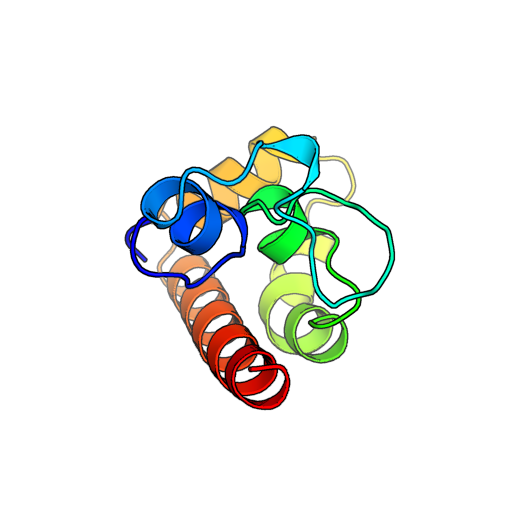3.50 99 HIS A O 1
#

=== Feature glossary ===
Each block in this record encodes a different view of the same protein. In brief:

Predicted aligned error. PAE(i, j) answers: if I align the predicted and true structures on residue i, how far off (in Å) do I expect residue j to be? A block-diagonal PAE matrix with low values on the blocks and high values off-diagonal is the signature of a multi-domain protein with confidently predicted domains but uncertain inter-domain orientation.

Contact-map, Ramachandran, and PAE plots. Plot images: a contact map (which residues are close in 3D, as an N×N binary image), a Ramachandran scatter (backbone torsion angles, revealing secondary-structure composition at a glance), and — for AlphaFold structures — a PAE heatmap (pairwise prediction confidence).

Backbone torsions (φ/ψ). φ (phi) and ψ (psi) are the two rotatable backbone dihedrals per residue: φ is the C(i-1)–N–Cα–C torsion, ψ is the N–Cα–C–N(i+1) torsion, both in degrees on (−180°, 180°]. α-helical residues cluster near (−60°, −45°); β-strand residues near (−120°, +130°). A Ramachandran plot is simply a scatter of (φ, ψ) for every residue.

Foldseek 3Di. A 3Di character summarizes, for each residue, the relative orientation of the Cα frame of its nearest spatial neighbor. Because it encodes fold topology rather than chemistry, 3Di alignments detect remote structural similarity th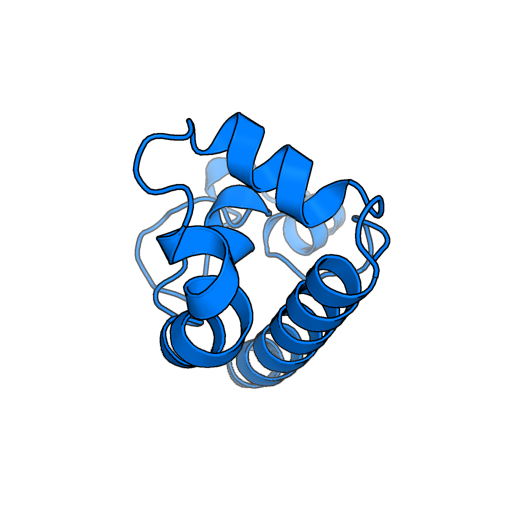at sequence alignment misses.

Radius of gyration, Cα contacts, bounding box. Three whole-structure scalars: the radius of gyration (RMS distance of Cα from centroid, in Å), the count of Cα–Cα contacts (pairs closer than 8 Å and separated by more than four residues in sequence — i.e. tertiary, not local, contacts), and the bounding-box dimensions. Together they distinguish compact globular folds from extended fibres or disordered chains.

Sequence. Sequence gives the chain of amino acids in standard one-letter code (A=alanine, C=cysteine, …, Y=tyrosine), read N→C. It is the only feature that is directly encoded by the gene; all structural features are derived from the folded form of this sequence.

mmCIF coordinates. Atomic coordinates in PDBx/mmCIF format — the same representation the Protein Data Bank distributes. Each line of the _atom_site loop places one backbone atom in Cartesian space (units: ångströms, origin: arbitrary).

Secondary structure (3-state, P-SEA). Three-state secondary structure (P-SEA) collapses the eight DSSP classes into helix (a), strand (b), and coil (c). P-SEA assigns these from Cα geometry alone — distances and angles — without requiring backbone oxygens, so it works on any Cα trace.

InterPro / GO / CATH / organism. Functional annotations link the protein to curated databases. InterPro entries identify conserved domains and families by matching the sequence against member-database signatures (Pfam, PROSITE, CDD, …). Gene Ontology (GO) terms describe molecular function, biological process, and cellular component in a controlled vocabulary. CATH places the structure in a hierarchical fold classification (Class/Architecture/Topology/Homologous-superfamily). The organism is the source species.

B-factor. B-factor (Debye–Waller factor) reflects atomic displacement in the crystal lattice. It is an experimental observable (units Å²), not a prediction; low values mean the atom is pinned down, high values mean it moves or is heterogeneous across the crystal.

Rendered structure images. Structure images are PyMOL renders from six orthogonal camera directions. Cartoon representation draws helices as coils and strands as arrows; sticks shows the backbone as bonds; surface shows the solvent-excluded envelope. Rainbow coloring maps sequence position to hue (blue→red, N→C); chain coloring assigns a distinct color per polypeptide.

Solvent-accessible surface area. Solvent-accessible surface area (SASA) is the area in Å² traced out by the centre of a 1.4 Å probe sphere (a water molecule) rolled over the protein's van der Waals surface (Shrake–Rupley / Lee–Richa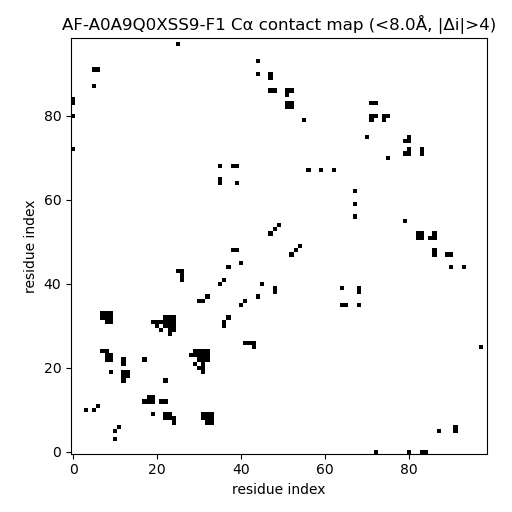rds construction). Buried residues have near-zero SASA; fully exposed residues can exceed 200 Å². The total SASA scales roughly with the number of surface residues.

Secondary structure (8-state, DSSP). The SS8 string is DSSP's per-residue secondary-structure call. α-helix (H) means an i→i+4 H-bond ladder; β-strand (E) means the residue participates in a β-sheet; 3₁₀ (G) and π (I) are tighter and wider helices; T/S are turns/bends; '-' is loop.

pLDDT. For AlphaFold models, the B-factor field carries pLDDT — the model's own estimate of local accuracy on a 0–100 scale. Regions with pLDDT<50 should be treated as essentially unmodeled; they often correspond to intrinsically disordered segments.

Nearest PDB structures. Nearest PDB neighbors are the top structural matches found by Foldseek when searching this structure against the entire Protein Data Bank. Each hit reports a TM-score (0 to 1; >0.5 almost always implies the same fold) and an E-value. These are *structural* homologs — they may share no detectable sequence similarity.